Protein AF-A0A520QHG4-F1 (afdb_monomer_lite)

pLDDT: mean 90.66, std 11.61, range [49.69, 98.38]

Structure (mmCIF, N/CA/C/O backbone):
data_AF-A0A520QHG4-F1
#
_entry.id   AF-A0A520QHG4-F1
#
loop_
_atom_site.group_PDB
_atom_site.id
_atom_site.type_symbol
_atom_site.label_atom_id
_atom_site.label_alt_id
_atom_site.label_comp_id
_atom_site.label_asym_id
_atom_site.label_entity_id
_atom_site.label_seq_id
_atom_site.pdbx_PDB_ins_code
_atom_site.Cartn_x
_atom_site.Cartn_y
_atom_site.Cartn_z
_atom_site.occupancy
_atom_site.B_iso_or_equiv
_atom_site.auth_seq_id
_atom_site.auth_comp_id
_atom_site.auth_asym_id
_atom_site.auth_atom_id
_atom_site.pdbx_PDB_model_num
ATOM 1 N N . MET A 1 1 ? 20.085 35.534 -9.023 1.00 49.69 1 MET A N 1
ATOM 2 C CA . MET A 1 1 ? 18.617 35.433 -9.209 1.00 49.69 1 MET A CA 1
ATOM 3 C C . MET A 1 1 ? 18.166 34.023 -9.645 1.00 49.69 1 MET A C 1
ATOM 5 O O . MET A 1 1 ? 17.388 33.891 -10.574 1.00 49.69 1 MET A O 1
ATOM 9 N N . LEU A 1 2 ? 18.616 32.951 -8.973 1.00 59.28 2 LEU A N 1
ATOM 10 C CA . LEU A 1 2 ? 18.215 31.556 -9.278 1.00 59.28 2 LEU A CA 1
ATOM 11 C C . LEU A 1 2 ? 17.337 30.917 -8.179 1.00 59.28 2 LEU A C 1
ATOM 13 O O . LEU A 1 2 ? 16.650 29.932 -8.429 1.00 59.28 2 LEU A O 1
ATOM 17 N N . GLY A 1 3 ? 17.305 31.496 -6.972 1.00 59.38 3 GLY A N 1
ATOM 18 C CA . GLY A 1 3 ? 16.515 30.980 -5.844 1.00 59.38 3 GLY A CA 1
ATOM 19 C C . GLY A 1 3 ? 15.009 31.264 -5.930 1.00 59.38 3 GLY A C 1
ATOM 20 O O . GLY A 1 3 ? 14.212 30.473 -5.435 1.00 59.38 3 GLY A O 1
ATOM 21 N N . PHE A 1 4 ? 14.602 32.347 -6.602 1.00 57.41 4 PHE A N 1
ATOM 22 C CA . PHE A 1 4 ? 13.186 32.727 -6.719 1.00 57.41 4 PHE A CA 1
ATOM 23 C C . PHE A 1 4 ? 12.405 31.852 -7.717 1.00 57.41 4 PHE A C 1
ATOM 25 O O . PHE A 1 4 ? 11.249 31.531 -7.464 1.00 57.41 4 PHE A O 1
ATOM 32 N N . ILE A 1 5 ? 13.043 31.369 -8.790 1.00 61.62 5 ILE A N 1
ATOM 33 C CA . ILE A 1 5 ? 12.394 30.511 -9.803 1.00 61.62 5 ILE A CA 1
ATOM 34 C C . ILE A 1 5 ? 12.116 29.101 -9.244 1.00 61.62 5 ILE A C 1
ATOM 36 O O . ILE A 1 5 ? 11.060 28.525 -9.507 1.00 61.62 5 ILE A O 1
ATOM 40 N N . LYS A 1 6 ? 13.003 28.570 -8.386 1.00 56.22 6 LYS A N 1
ATOM 41 C CA . LYS A 1 6 ? 12.805 27.281 -7.687 1.00 56.22 6 LYS A CA 1
ATOM 42 C C . LYS A 1 6 ? 11.598 27.295 -6.739 1.00 56.22 6 LYS A C 1
ATOM 44 O O . LYS A 1 6 ? 10.951 26.269 -6.567 1.00 56.22 6 LYS A O 1
ATOM 49 N N . LYS A 1 7 ? 11.280 28.458 -6.160 1.00 61.19 7 LYS A N 1
ATOM 50 C CA . LYS A 1 7 ? 10.142 28.648 -5.246 1.00 61.19 7 LYS A CA 1
ATOM 51 C C . LYS A 1 7 ? 8.792 28.686 -5.982 1.00 61.19 7 LYS A C 1
ATOM 53 O O . LYS A 1 7 ? 7.780 28.334 -5.393 1.00 61.19 7 LYS A O 1
ATOM 58 N N . ILE A 1 8 ? 8.791 29.068 -7.264 1.00 64.19 8 ILE A N 1
ATOM 59 C CA . ILE A 1 8 ? 7.587 29.167 -8.112 1.00 64.19 8 ILE A CA 1
ATOM 60 C C . ILE A 1 8 ? 7.295 27.838 -8.838 1.00 64.19 8 ILE A C 1
ATOM 62 O O . ILE A 1 8 ? 6.138 27.454 -8.970 1.00 64.19 8 ILE A O 1
ATOM 66 N N . PHE A 1 9 ? 8.325 27.091 -9.257 1.00 66.19 9 PHE A N 1
ATOM 67 C CA . PHE A 1 9 ? 8.167 25.810 -9.974 1.00 66.19 9 PHE A CA 1
ATOM 68 C C . PHE A 1 9 ? 8.189 24.550 -9.086 1.00 66.19 9 PHE A C 1
ATOM 70 O O . PHE A 1 9 ? 7.998 23.438 -9.599 1.00 66.19 9 PHE A O 1
ATOM 77 N N . GLY A 1 10 ? 8.419 24.714 -7.779 1.00 73.94 10 GLY A N 1
ATOM 78 C CA . GLY A 1 10 ? 8.614 23.620 -6.826 1.00 73.94 10 GLY A CA 1
ATOM 79 C C . GLY A 1 10 ? 9.921 22.852 -7.052 1.00 73.94 10 GLY A C 1
ATOM 80 O O . GLY A 1 10 ? 10.521 22.867 -8.131 1.00 73.94 10 GLY A O 1
ATOM 81 N N . THR A 1 11 ? 10.384 22.160 -6.019 1.00 87.19 11 THR A N 1
ATOM 82 C CA . THR A 1 11 ? 11.529 21.25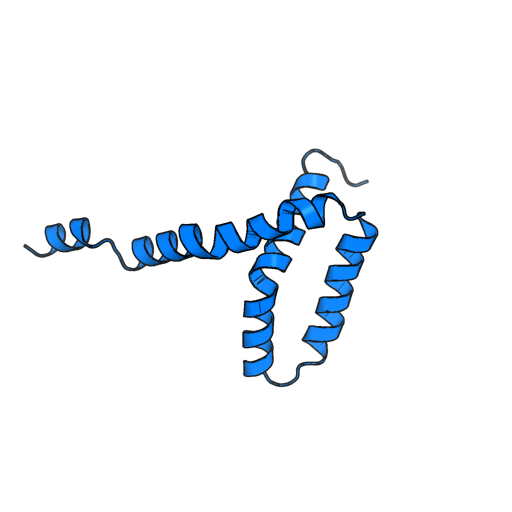0 -6.102 1.00 87.19 11 THR A CA 1
ATOM 83 C C . THR A 1 11 ? 11.136 19.919 -6.759 1.00 87.19 11 THR A C 1
ATOM 85 O O . THR A 1 11 ? 9.956 19.588 -6.876 1.00 87.19 11 THR A O 1
ATOM 88 N N . LYS A 1 12 ? 12.124 19.116 -7.191 1.00 86.31 12 LYS A N 1
ATOM 89 C CA . LYS A 1 12 ? 11.880 17.730 -7.647 1.00 86.31 12 LYS A CA 1
ATOM 90 C C . LYS A 1 12 ? 11.129 16.930 -6.574 1.00 86.31 12 LYS A C 1
ATOM 92 O O . LYS A 1 12 ? 10.214 16.188 -6.907 1.00 86.31 12 LYS A O 1
ATOM 97 N N . ASN A 1 13 ? 11.482 17.150 -5.308 1.00 88.81 13 ASN A N 1
ATOM 98 C CA . ASN A 1 13 ? 10.814 16.546 -4.164 1.00 88.81 13 ASN A CA 1
ATOM 99 C C . ASN A 1 13 ? 9.345 16.988 -4.055 1.00 88.81 13 ASN A C 1
ATOM 101 O O . ASN A 1 13 ? 8.472 16.144 -3.921 1.00 88.81 13 ASN A O 1
ATOM 105 N N . ASP A 1 14 ? 9.042 18.281 -4.213 1.00 90.56 14 ASP A N 1
ATOM 106 C CA . ASP A 1 14 ? 7.655 18.778 -4.137 1.00 90.56 14 ASP A CA 1
ATOM 107 C C . ASP A 1 14 ? 6.773 18.203 -5.252 1.00 90.56 14 ASP A C 1
ATOM 109 O O . ASP A 1 14 ? 5.580 17.967 -5.062 1.00 90.56 14 ASP A O 1
ATOM 113 N N . ARG A 1 15 ? 7.349 17.983 -6.439 1.00 90.12 15 ARG A N 1
ATOM 114 C CA . ARG A 1 15 ? 6.647 17.325 -7.551 1.00 90.12 15 ARG A CA 1
ATOM 115 C C . ARG A 1 15 ? 6.376 15.860 -7.245 1.00 90.12 15 ARG A C 1
ATOM 117 O O . ARG A 1 15 ? 5.291 15.378 -7.552 1.00 90.12 15 ARG A O 1
ATOM 124 N N . GLU A 1 16 ? 7.337 15.188 -6.627 1.00 90.56 16 GLU A N 1
ATOM 125 C CA . GLU A 1 16 ? 7.212 13.789 -6.241 1.00 90.56 16 GLU A CA 1
ATOM 126 C C . GLU A 1 16 ? 6.165 13.594 -5.141 1.00 90.56 16 GLU A C 1
ATOM 128 O O . GLU A 1 16 ? 5.280 12.753 -5.280 1.00 90.56 16 GLU A O 1
ATOM 133 N N . ILE A 1 17 ? 6.170 14.449 -4.116 1.00 92.56 17 ILE A N 1
ATOM 134 C CA . ILE A 1 17 ? 5.126 14.467 -3.085 1.00 92.56 17 ILE A CA 1
ATOM 135 C C . ILE A 1 17 ? 3.754 14.667 -3.733 1.00 92.56 17 ILE A C 1
ATOM 137 O O . ILE A 1 17 ? 2.853 13.861 -3.518 1.00 92.56 17 ILE A O 1
ATOM 141 N N . LYS A 1 18 ? 3.606 15.665 -4.616 1.00 91.69 18 LYS A N 1
ATOM 142 C CA . LYS A 1 18 ? 2.341 15.895 -5.335 1.00 91.69 18 LYS A CA 1
ATOM 143 C C . LYS A 1 18 ? 1.907 14.693 -6.176 1.00 91.69 18 LYS A C 1
ATOM 145 O O . LYS A 1 18 ? 0.707 14.456 -6.300 1.00 91.69 18 LYS A O 1
ATOM 150 N N . ARG A 1 19 ? 2.846 13.955 -6.777 1.00 91.75 19 ARG A N 1
ATOM 151 C CA . ARG A 1 19 ? 2.556 12.726 -7.534 1.00 91.75 19 ARG A CA 1
ATOM 152 C C . ARG A 1 19 ? 1.981 11.654 -6.612 1.00 91.75 19 ARG A C 1
ATOM 154 O O . ARG A 1 19 ? 0.937 11.089 -6.931 1.00 91.75 19 ARG A O 1
ATOM 161 N N . ILE A 1 20 ? 2.627 11.411 -5.473 1.00 92.62 20 ILE A N 1
ATOM 162 C CA . ILE A 1 20 ? 2.172 10.443 -4.469 1.00 92.62 20 ILE A CA 1
ATOM 163 C C . ILE A 1 20 ? 0.788 10.844 -3.945 1.00 92.62 20 ILE A C 1
ATOM 165 O O . ILE A 1 20 ? -0.145 10.044 -4.016 1.00 92.62 20 ILE A O 1
ATOM 169 N N . GLU A 1 21 ? 0.635 12.096 -3.506 1.00 91.62 21 GLU A N 1
ATOM 170 C CA . GLU A 1 21 ? -0.607 12.632 -2.942 1.00 91.62 21 GLU A CA 1
ATOM 171 C C . GLU A 1 21 ? -1.789 12.524 -3.903 1.00 91.62 21 GLU A C 1
ATOM 173 O O . GLU A 1 21 ? -2.882 12.123 -3.511 1.00 91.62 21 GLU A O 1
ATOM 178 N N . LYS A 1 22 ? -1.584 12.884 -5.173 1.00 90.25 22 LYS A N 1
ATOM 179 C CA . LYS A 1 22 ? -2.680 12.946 -6.144 1.00 90.25 22 LYS A CA 1
ATOM 180 C C . LYS A 1 22 ? -2.975 11.614 -6.810 1.00 90.25 22 LYS A C 1
ATOM 182 O O . LYS A 1 22 ? -4.114 11.393 -7.194 1.00 90.25 22 LYS A O 1
ATOM 187 N N . SER A 1 23 ? -1.973 10.756 -6.991 1.00 89.44 23 SER A N 1
ATOM 188 C CA . SER A 1 23 ? -2.132 9.518 -7.759 1.00 89.44 23 SER A CA 1
ATOM 189 C C . SER A 1 23 ? -2.194 8.285 -6.868 1.00 89.44 23 SER A C 1
ATOM 191 O O . SER A 1 23 ? -3.144 7.511 -6.954 1.00 89.44 23 SER A O 1
ATOM 193 N N . LEU A 1 24 ? -1.198 8.090 -6.003 1.00 92.44 24 LEU A N 1
ATOM 194 C CA . LEU A 1 24 ? -1.070 6.842 -5.252 1.00 92.44 24 LEU A CA 1
ATOM 195 C C . LEU A 1 24 ? -2.068 6.772 -4.101 1.00 92.44 24 LEU A C 1
ATOM 197 O O . LEU A 1 24 ? -2.711 5.741 -3.929 1.00 92.44 24 LEU A O 1
ATOM 201 N N . ILE A 1 25 ? -2.259 7.872 -3.365 1.00 94.19 25 ILE A N 1
ATOM 202 C CA . ILE A 1 25 ? -3.199 7.899 -2.237 1.00 94.19 25 ILE A CA 1
ATOM 203 C C . ILE A 1 25 ? -4.607 7.516 -2.702 1.00 94.19 25 ILE A C 1
ATOM 205 O O . ILE A 1 25 ? -5.214 6.618 -2.129 1.00 94.19 25 ILE A O 1
ATOM 209 N N . GLN A 1 26 ? -5.114 8.125 -3.775 1.00 94.44 26 GLN A N 1
ATOM 210 C CA . GLN A 1 26 ? -6.459 7.825 -4.278 1.00 94.44 26 GLN A CA 1
ATOM 211 C C . GLN A 1 26 ? -6.619 6.347 -4.662 1.00 94.44 26 GLN A C 1
ATOM 213 O O . GLN A 1 26 ? -7.628 5.735 -4.323 1.00 94.44 26 GLN A O 1
ATOM 218 N N . ARG A 1 27 ? -5.596 5.752 -5.293 1.00 95.44 27 ARG A N 1
ATOM 219 C CA . ARG A 1 27 ? -5.588 4.323 -5.646 1.00 95.44 27 ARG A CA 1
ATOM 220 C C . ARG A 1 27 ? -5.613 3.415 -4.417 1.00 95.44 27 ARG A C 1
ATOM 222 O O . ARG A 1 27 ? -6.274 2.390 -4.460 1.00 95.44 27 ARG A O 1
ATOM 229 N N . VAL A 1 28 ? -4.925 3.782 -3.334 1.00 96.62 28 VAL A N 1
ATOM 230 C CA . VAL A 1 28 ? -4.957 3.029 -2.066 1.00 96.62 28 VAL A CA 1
ATOM 231 C C . VAL A 1 28 ? -6.347 3.110 -1.430 1.00 96.62 28 VAL A C 1
ATOM 233 O O . VAL A 1 28 ? -6.919 2.091 -1.056 1.00 96.62 28 VAL A O 1
ATOM 236 N N . TYR A 1 29 ? -6.914 4.315 -1.323 1.00 95.19 29 TYR A N 1
ATOM 237 C CA . TYR A 1 29 ? -8.224 4.516 -0.692 1.00 95.19 29 TYR A CA 1
ATOM 238 C C . TYR A 1 29 ? -9.381 3.890 -1.481 1.00 95.19 29 TYR A C 1
ATOM 240 O O . TYR A 1 29 ? -10.392 3.558 -0.873 1.00 95.19 29 TYR A O 1
ATOM 248 N N . ALA A 1 30 ? -9.227 3.666 -2.789 1.00 96.56 30 ALA A N 1
ATOM 249 C CA . ALA A 1 30 ? -10.226 2.974 -3.605 1.00 96.56 30 ALA A CA 1
ATOM 250 C C . ALA A 1 30 ? -10.525 1.537 -3.131 1.00 96.56 30 ALA A C 1
ATOM 252 O O . ALA A 1 30 ? -11.599 1.020 -3.418 1.00 96.56 30 ALA A O 1
ATOM 253 N N . TYR A 1 31 ? -9.611 0.905 -2.387 1.00 96.94 31 TYR A N 1
ATOM 254 C CA . TYR A 1 31 ? -9.808 -0.436 -1.828 1.00 96.94 31 TYR A CA 1
ATOM 255 C C . TYR A 1 31 ? -10.417 -0.434 -0.419 1.00 96.94 31 TYR A C 1
ATOM 257 O O . TYR A 1 31 ? -10.694 -1.506 0.110 1.00 96.94 31 TYR A O 1
ATOM 265 N N . ALA A 1 32 ? -10.608 0.729 0.216 1.00 93.00 32 ALA A N 1
ATOM 266 C CA . ALA A 1 32 ? -10.976 0.803 1.631 1.00 93.00 32 ALA A CA 1
ATOM 267 C C . ALA A 1 32 ? -12.290 0.068 1.942 1.00 93.00 32 ALA A C 1
ATOM 269 O O . ALA A 1 32 ? -12.298 -0.796 2.812 1.00 93.00 32 ALA A O 1
ATOM 270 N N . ASP A 1 33 ? -13.355 0.349 1.189 1.00 94.81 33 ASP A N 1
ATOM 271 C CA . ASP A 1 33 ? -14.676 -0.253 1.419 1.00 94.81 33 ASP A CA 1
ATOM 272 C C . ASP A 1 33 ? -14.665 -1.770 1.170 1.00 94.81 33 ASP A C 1
ATOM 274 O O . ASP A 1 33 ? -15.278 -2.538 1.909 1.00 94.81 33 ASP A O 1
ATOM 278 N N . GLN A 1 34 ? -13.922 -2.217 0.150 1.00 95.94 34 GLN A N 1
ATOM 279 C CA . GLN A 1 34 ? -13.763 -3.641 -0.147 1.00 95.94 34 GLN A CA 1
ATOM 280 C C . GLN A 1 34 ? -13.051 -4.371 0.998 1.00 95.94 34 GLN A C 1
ATOM 282 O O . GLN A 1 34 ? -13.474 -5.454 1.390 1.00 95.94 34 GLN A O 1
ATOM 287 N N . LEU A 1 35 ? -11.965 -3.797 1.520 1.00 95.94 35 LEU A N 1
ATOM 288 C CA . LEU A 1 35 ? -11.166 -4.423 2.572 1.00 95.94 35 LEU A CA 1
ATOM 289 C C . LEU A 1 35 ? -11.850 -4.359 3.943 1.00 95.94 35 LEU A C 1
ATOM 291 O O . LEU A 1 35 ? -11.683 -5.282 4.736 1.00 95.94 35 LEU A O 1
ATOM 295 N N . ASP A 1 36 ? -12.633 -3.313 4.220 1.00 93.81 36 ASP A N 1
ATOM 296 C CA . ASP A 1 36 ? -13.447 -3.208 5.440 1.00 93.81 36 ASP A CA 1
ATOM 297 C C . ASP A 1 36 ? -14.469 -4.353 5.530 1.00 93.81 36 ASP A C 1
ATOM 299 O O . ASP A 1 36 ? -14.682 -4.911 6.605 1.00 93.81 36 ASP A O 1
ATOM 303 N N . ALA A 1 37 ? -15.020 -4.778 4.388 1.00 95.19 37 ALA A N 1
ATOM 304 C CA . ALA A 1 37 ? -15.956 -5.896 4.305 1.00 95.19 37 ALA A CA 1
ATOM 305 C C . ALA A 1 37 ? -15.307 -7.288 4.469 1.00 95.19 37 ALA A C 1
ATOM 307 O O . ALA A 1 37 ? -16.025 -8.264 4.685 1.00 95.19 37 ALA A O 1
ATOM 308 N N . MET A 1 38 ? -13.978 -7.404 4.366 1.00 96.12 38 MET A N 1
ATOM 309 C CA . MET A 1 38 ? -13.268 -8.684 4.486 1.00 96.12 38 MET A CA 1
ATOM 310 C C . MET A 1 38 ? -13.041 -9.079 5.950 1.00 96.12 38 MET A C 1
ATOM 312 O O . MET A 1 38 ? -12.728 -8.256 6.810 1.00 96.12 38 MET A O 1
ATOM 316 N N . SER A 1 39 ? -13.103 -10.371 6.242 1.00 96.44 39 SER A N 1
ATOM 317 C CA . SER A 1 39 ? -12.663 -10.96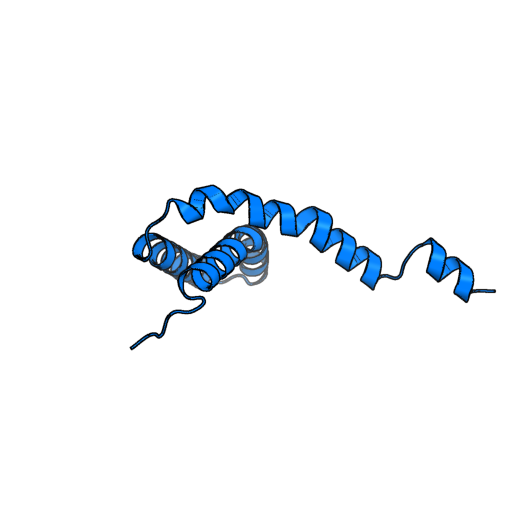0 7.508 1.00 96.44 39 SER A CA 1
ATOM 318 C C . SER A 1 39 ? -11.134 -10.956 7.652 1.00 96.44 39 SER A C 1
ATOM 320 O O . SER A 1 39 ? -10.384 -10.790 6.687 1.00 96.44 39 SER A O 1
ATOM 322 N N . ASP A 1 40 ? -10.647 -11.157 8.878 1.00 94.38 40 ASP A N 1
ATOM 323 C CA . ASP A 1 40 ? -9.204 -11.210 9.156 1.00 94.38 40 ASP A CA 1
ATOM 324 C C . ASP A 1 40 ? -8.508 -12.356 8.403 1.00 94.38 40 ASP A C 1
ATOM 326 O O . ASP A 1 40 ? -7.373 -12.206 7.947 1.00 94.38 40 ASP A O 1
ATOM 330 N N . ASP A 1 41 ? -9.183 -13.495 8.243 1.00 95.44 41 ASP A N 1
ATOM 331 C CA . ASP A 1 41 ? -8.628 -14.647 7.531 1.00 95.44 41 ASP A CA 1
ATOM 332 C C . ASP A 1 41 ? -8.573 -14.431 6.023 1.00 95.44 41 ASP A C 1
ATOM 334 O O . ASP A 1 41 ? -7.611 -14.864 5.386 1.00 95.44 41 ASP A O 1
ATOM 338 N N . GLU A 1 42 ? -9.535 -13.701 5.460 1.00 96.12 42 GLU A N 1
ATOM 339 C CA . GLU A 1 42 ? -9.499 -13.289 4.057 1.00 96.12 42 GLU A CA 1
ATOM 340 C C . GLU A 1 42 ? -8.346 -12.311 3.795 1.00 96.12 42 GLU A C 1
ATOM 342 O O . GLU A 1 42 ? -7.609 -12.486 2.823 1.00 96.12 42 GLU A O 1
ATOM 347 N N . LEU A 1 43 ? -8.103 -11.340 4.688 1.00 95.38 43 LEU A N 1
ATOM 348 C CA . LEU A 1 43 ? -6.953 -10.429 4.574 1.00 95.38 43 LEU A CA 1
ATOM 349 C C . LEU A 1 43 ? -5.609 -11.176 4.642 1.00 95.38 43 LEU A C 1
ATOM 351 O O . LEU A 1 43 ? -4.693 -10.908 3.856 1.00 95.38 43 LEU A O 1
ATOM 355 N N . ARG A 1 44 ? -5.484 -12.156 5.548 1.00 95.00 44 ARG A N 1
ATOM 356 C CA . ARG A 1 44 ? -4.300 -13.033 5.612 1.00 95.00 44 ARG A CA 1
ATOM 357 C C . ARG A 1 44 ? -4.181 -13.903 4.360 1.00 95.00 44 ARG A C 1
ATOM 359 O O . ARG A 1 44 ? -3.078 -14.099 3.854 1.00 95.00 44 ARG A O 1
ATOM 366 N N . GLY A 1 45 ? -5.306 -14.410 3.858 1.00 96.38 45 GLY A N 1
ATOM 367 C CA . GLY A 1 45 ? -5.394 -15.192 2.627 1.00 96.38 45 GLY A CA 1
ATOM 368 C C . GLY A 1 45 ? -4.874 -14.427 1.414 1.00 96.38 45 GLY A C 1
ATOM 369 O O . GLY A 1 45 ? -4.055 -14.963 0.674 1.00 96.38 45 GLY A O 1
AT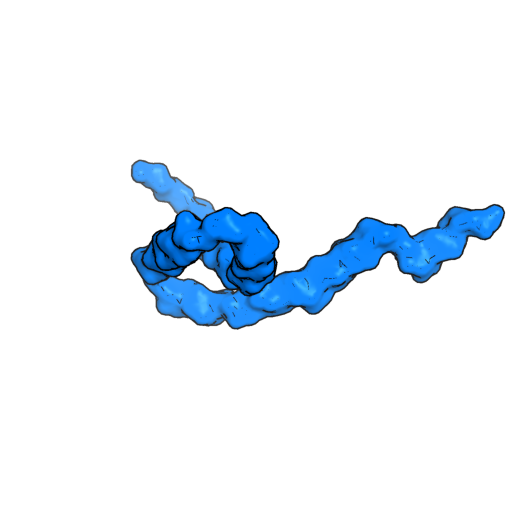OM 370 N N . GLN A 1 46 ? -5.254 -13.155 1.272 1.00 95.12 46 GLN A N 1
ATOM 371 C CA . GLN A 1 46 ? -4.775 -12.293 0.189 1.00 95.12 46 GLN A CA 1
ATOM 372 C C . GLN A 1 46 ? -3.247 -12.152 0.191 1.00 95.12 46 GLN A C 1
ATOM 374 O O . GLN A 1 46 ? -2.614 -12.240 -0.859 1.00 95.12 46 GLN A O 1
ATOM 379 N N . THR A 1 47 ? -2.648 -11.977 1.374 1.00 95.50 47 THR A N 1
ATOM 380 C CA . THR A 1 47 ? -1.185 -11.892 1.509 1.00 95.50 47 THR A CA 1
ATOM 381 C C . THR A 1 47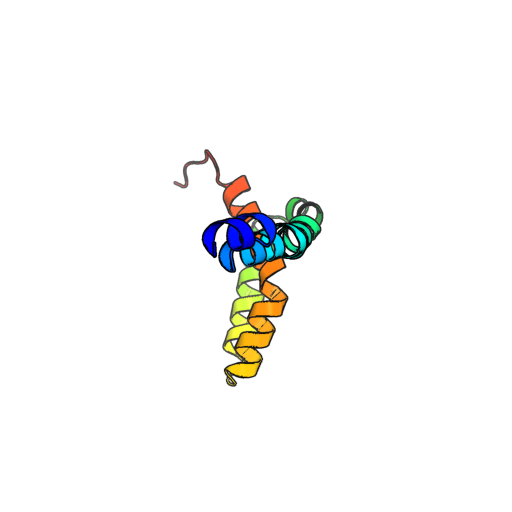 ? -0.504 -13.191 1.081 1.00 95.50 47 THR A C 1
ATOM 383 O O . THR A 1 47 ? 0.484 -13.144 0.353 1.00 95.50 47 THR A O 1
ATOM 386 N N . ARG A 1 48 ? -1.039 -14.347 1.496 1.00 97.44 48 ARG A N 1
ATOM 387 C CA . ARG A 1 48 ? -0.499 -15.659 1.102 1.00 97.44 48 ARG A CA 1
ATOM 388 C C . ARG A 1 48 ? -0.565 -15.867 -0.410 1.00 97.44 48 ARG A C 1
ATOM 390 O O . ARG A 1 48 ? 0.438 -16.241 -1.002 1.00 97.44 48 ARG A O 1
ATOM 397 N N . ALA A 1 49 ? -1.698 -15.533 -1.029 1.00 97.44 49 ALA A N 1
ATOM 398 C CA . ALA A 1 49 ? -1.864 -15.635 -2.477 1.00 97.44 49 ALA A CA 1
ATOM 399 C C . ALA A 1 49 ? -0.830 -14.789 -3.240 1.00 97.44 49 ALA A C 1
ATOM 401 O O . ALA A 1 49 ? -0.229 -15.272 -4.194 1.00 97.44 49 ALA A O 1
ATOM 402 N N . TRP A 1 50 ? -0.558 -13.556 -2.793 1.00 97.62 50 TRP A N 1
ATOM 403 C CA . TRP A 1 50 ? 0.501 -12.739 -3.396 1.00 97.62 50 TRP A CA 1
ATOM 404 C C . TRP A 1 50 ? 1.896 -13.318 -3.183 1.00 97.62 50 TRP A C 1
ATOM 406 O O . TRP A 1 50 ? 2.712 -13.251 -4.090 1.00 97.62 50 TRP A O 1
ATOM 416 N N . GLN A 1 51 ? 2.202 -13.873 -2.010 1.00 97.00 51 GLN A N 1
ATOM 417 C CA . GLN A 1 51 ? 3.513 -14.484 -1.765 1.00 97.00 51 GLN A CA 1
ATOM 418 C C . GLN A 1 51 ? 3.764 -15.681 -2.686 1.00 97.00 51 GLN A C 1
ATOM 420 O O . GLN A 1 51 ? 4.860 -15.805 -3.227 1.00 97.00 51 GLN A O 1
ATOM 425 N N . GLU A 1 52 ? 2.752 -16.527 -2.883 1.00 98.00 52 GLU A N 1
ATOM 426 C CA . GLU A 1 52 ? 2.811 -17.651 -3.820 1.00 98.00 52 GLU A CA 1
ATOM 427 C C . GLU A 1 52 ? 2.987 -17.164 -5.264 1.00 98.00 52 GLU A C 1
ATOM 429 O O . GLU A 1 52 ? 3.882 -17.631 -5.965 1.00 98.00 52 GLU A O 1
ATOM 434 N N . GLU A 1 53 ? 2.182 -16.185 -5.689 1.00 97.62 53 GLU A N 1
ATOM 435 C CA . GLU A 1 53 ? 2.248 -15.601 -7.031 1.00 97.62 53 GLU A CA 1
ATOM 436 C C . GLU A 1 53 ? 3.614 -14.955 -7.311 1.00 97.62 53 GLU A C 1
ATOM 438 O O . GLU A 1 53 ? 4.266 -15.283 -8.298 1.00 97.62 53 GLU A O 1
ATOM 443 N N . LEU A 1 54 ? 4.065 -14.051 -6.436 1.00 97.94 54 LEU A N 1
ATOM 444 C CA . LEU A 1 54 ? 5.306 -13.293 -6.610 1.00 97.94 54 LEU A CA 1
ATOM 445 C C . LEU A 1 54 ? 6.543 -14.185 -6.494 1.00 97.94 54 LEU A C 1
ATOM 447 O O . LEU A 1 54 ? 7.524 -13.957 -7.194 1.00 97.94 54 LEU A O 1
ATOM 451 N N . GLY A 1 55 ? 6.504 -15.198 -5.623 1.00 97.62 55 GLY A N 1
ATOM 452 C CA . GLY A 1 55 ? 7.603 -16.148 -5.449 1.00 97.62 55 GLY A CA 1
ATOM 453 C C . GLY A 1 55 ? 7.825 -17.057 -6.658 1.00 97.62 55 GLY A C 1
ATOM 454 O O . GLY A 1 55 ? 8.913 -17.606 -6.806 1.00 97.62 55 GLY A O 1
ATOM 455 N N . ALA A 1 56 ? 6.822 -17.200 -7.527 1.00 97.88 56 ALA A N 1
ATOM 456 C CA . ALA A 1 56 ? 6.931 -17.943 -8.778 1.00 97.88 56 ALA A CA 1
ATOM 457 C C . ALA A 1 56 ? 7.521 -17.112 -9.936 1.00 97.88 56 ALA A C 1
ATOM 459 O O . ALA A 1 56 ? 7.811 -17.669 -10.995 1.00 97.88 56 ALA A O 1
ATOM 460 N N . ILE A 1 57 ? 7.692 -15.795 -9.769 1.00 98.06 57 ILE A N 1
ATOM 461 C CA . ILE A 1 57 ? 8.243 -14.918 -10.808 1.00 98.06 57 ILE A CA 1
ATOM 462 C C . ILE A 1 57 ? 9.773 -14.930 -10.714 1.00 98.06 57 ILE A C 1
ATOM 464 O O . ILE A 1 57 ? 10.354 -14.356 -9.797 1.00 98.06 57 ILE A O 1
ATOM 468 N N . GLU A 1 58 ? 10.430 -15.573 -11.680 1.00 97.94 58 GLU A N 1
ATOM 469 C CA . GLU A 1 58 ? 11.899 -15.655 -11.736 1.00 97.94 58 GLU A CA 1
ATOM 470 C C . GLU A 1 58 ? 12.548 -14.408 -12.357 1.00 97.94 58 GLU A C 1
ATOM 472 O O . GLU A 1 58 ? 13.688 -14.065 -12.041 1.00 97.94 58 GLU A O 1
ATOM 477 N N . ASP A 1 59 ? 11.832 -13.728 -13.254 1.00 98.25 59 ASP A N 1
ATOM 478 C CA . ASP A 1 59 ? 12.334 -12.546 -13.948 1.00 98.25 59 ASP A CA 1
ATOM 479 C C . ASP A 1 59 ? 12.140 -11.277 -13.105 1.00 98.25 59 ASP A C 1
ATOM 481 O O . ASP A 1 59 ? 11.024 -10.919 -12.724 1.00 98.25 59 ASP A O 1
ATOM 485 N N . ASN A 1 60 ? 13.235 -10.567 -12.829 1.00 97.69 60 ASN A N 1
ATOM 486 C CA . ASN A 1 60 ? 13.214 -9.402 -11.941 1.00 97.69 60 ASN A CA 1
ATOM 487 C C . ASN A 1 60 ? 12.427 -8.214 -12.509 1.00 97.69 60 ASN A C 1
ATOM 489 O O . ASN A 1 60 ? 11.834 -7.464 -11.733 1.00 97.69 60 ASN A O 1
ATOM 493 N N . ASP A 1 61 ? 12.411 -8.029 -13.831 1.00 98.25 61 ASP A N 1
ATOM 494 C CA . ASP A 1 61 ? 11.680 -6.921 -14.448 1.00 98.25 61 ASP A CA 1
ATOM 495 C C . ASP A 1 61 ? 10.171 -7.189 -14.383 1.00 98.25 61 ASP A C 1
ATOM 497 O O . ASP A 1 61 ? 9.393 -6.303 -14.024 1.00 98.25 61 ASP A O 1
ATOM 501 N N . GLN A 1 62 ? 9.751 -8.434 -14.626 1.00 98.19 62 GLN A N 1
ATOM 502 C CA . GLN A 1 62 ? 8.369 -8.870 -14.412 1.00 98.19 62 GLN A CA 1
ATOM 503 C C . GLN A 1 62 ? 7.960 -8.778 -12.942 1.00 98.19 62 GLN A C 1
ATOM 505 O O . GLN A 1 62 ? 6.858 -8.311 -12.645 1.00 98.19 62 GLN A O 1
ATOM 510 N N . LEU A 1 63 ? 8.842 -9.167 -12.017 1.00 98.38 63 LEU A N 1
ATOM 511 C CA . LEU A 1 63 ? 8.579 -9.053 -10.586 1.00 98.38 63 LEU A CA 1
ATOM 512 C C . LEU A 1 63 ? 8.389 -7.586 -10.184 1.00 98.38 63 LEU A C 1
ATOM 514 O O . LEU A 1 63 ? 7.435 -7.265 -9.479 1.00 98.38 63 LEU A O 1
ATOM 518 N N . ALA A 1 64 ? 9.248 -6.684 -10.664 1.00 98.12 64 ALA A N 1
ATOM 519 C CA . ALA A 1 64 ? 9.133 -5.254 -10.396 1.00 98.12 64 ALA A CA 1
ATOM 520 C C . ALA A 1 64 ? 7.814 -4.673 -10.930 1.00 98.12 64 ALA A C 1
ATOM 522 O O . ALA A 1 64 ? 7.111 -3.978 -10.194 1.00 98.12 64 ALA A O 1
ATOM 523 N N . LEU A 1 65 ? 7.436 -5.012 -12.168 1.00 97.88 65 LEU A N 1
ATOM 524 C CA . LEU A 1 65 ? 6.154 -4.604 -12.751 1.00 97.88 65 LEU A CA 1
ATOM 525 C C . LEU A 1 65 ? 4.978 -5.098 -11.906 1.00 97.88 65 LEU A C 1
ATOM 527 O O . LEU A 1 65 ? 4.073 -4.327 -11.585 1.00 97.88 65 LEU A O 1
ATOM 531 N N . ARG A 1 66 ? 5.012 -6.367 -11.489 1.00 97.75 66 ARG A N 1
ATOM 532 C CA . ARG A 1 66 ? 3.934 -6.953 -10.697 1.00 97.75 66 ARG A CA 1
ATOM 533 C C . ARG A 1 66 ? 3.828 -6.330 -9.307 1.00 97.75 66 ARG A C 1
ATOM 535 O O . ARG A 1 66 ? 2.723 -6.067 -8.830 1.00 97.75 66 ARG A O 1
ATOM 542 N N . LEU A 1 67 ? 4.962 -6.047 -8.670 1.00 97.81 67 LEU A N 1
ATOM 543 C CA . LEU A 1 67 ? 5.013 -5.328 -7.398 1.00 97.81 67 LEU A CA 1
ATOM 544 C C . LEU A 1 67 ? 4.402 -3.926 -7.525 1.00 97.81 67 LEU A C 1
ATOM 546 O O . LEU A 1 67 ? 3.610 -3.533 -6.666 1.00 97.81 67 LEU A O 1
ATOM 550 N N . ASP A 1 68 ? 4.698 -3.200 -8.607 1.00 96.38 68 ASP A N 1
ATOM 551 C CA . ASP A 1 68 ? 4.127 -1.874 -8.871 1.00 96.38 68 ASP A CA 1
ATOM 552 C C . ASP A 1 68 ? 2.604 -1.911 -9.084 1.00 96.38 68 ASP A C 1
ATOM 554 O O . ASP A 1 68 ? 1.884 -0.993 -8.666 1.00 96.38 68 ASP A O 1
ATOM 558 N N . GLU A 1 69 ? 2.090 -2.977 -9.700 1.00 96.44 69 GLU A N 1
ATOM 559 C CA . GLU A 1 69 ? 0.655 -3.188 -9.893 1.00 96.44 69 GLU A CA 1
ATOM 560 C C . GLU A 1 69 ? -0.088 -3.417 -8.575 1.00 96.44 69 GLU A C 1
ATOM 562 O O . GLU A 1 69 ? -1.112 -2.767 -8.332 1.00 96.44 69 GLU A O 1
ATOM 567 N N . ILE A 1 70 ? 0.416 -4.316 -7.717 1.00 96.88 70 ILE A N 1
ATOM 568 C CA . ILE A 1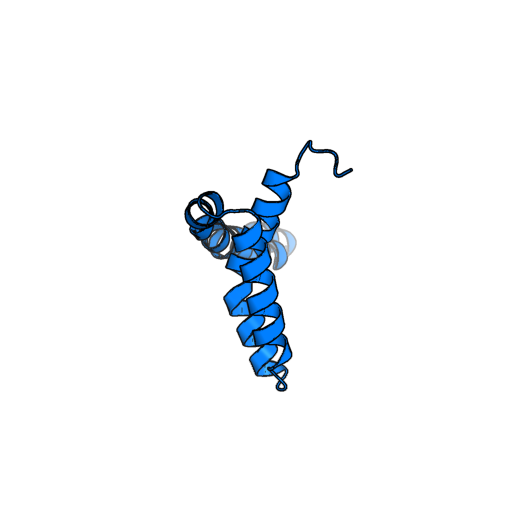 70 ? -0.243 -4.645 -6.443 1.00 96.88 70 ILE A CA 1
ATOM 569 C C . ILE A 1 70 ? -0.026 -3.581 -5.371 1.00 96.88 70 ILE A C 1
ATOM 571 O O . ILE A 1 70 ? -0.798 -3.532 -4.412 1.00 96.88 70 ILE A O 1
ATOM 575 N N . MET A 1 71 ? 0.995 -2.727 -5.514 1.00 96.81 71 MET A N 1
ATOM 576 C CA . MET A 1 71 ? 1.415 -1.757 -4.499 1.00 96.81 71 MET A CA 1
ATOM 577 C C . MET A 1 71 ? 0.241 -1.004 -3.851 1.00 96.81 71 MET A C 1
ATOM 579 O O . MET A 1 71 ? 0.169 -0.988 -2.622 1.00 96.81 71 MET A O 1
ATOM 583 N N 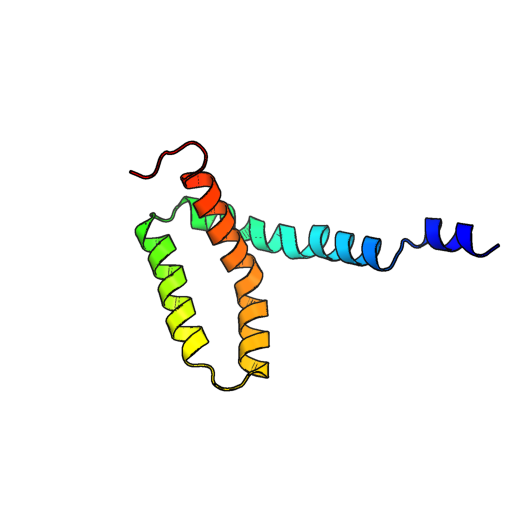. PRO A 1 72 ? -0.730 -0.424 -4.590 1.00 96.44 72 PRO A N 1
ATOM 584 C CA . PRO A 1 72 ? -1.808 0.324 -3.949 1.00 96.44 72 PRO A CA 1
ATOM 585 C C . PRO A 1 72 ? -2.725 -0.558 -3.091 1.00 96.44 72 PRO A C 1
ATOM 587 O O . PRO A 1 72 ? -3.125 -0.150 -2.002 1.00 96.44 72 PRO A O 1
ATOM 590 N N . GLN A 1 73 ? -3.032 -1.773 -3.553 1.00 96.50 73 GLN A N 1
ATOM 591 C CA . GLN A 1 73 ? -3.877 -2.713 -2.818 1.00 96.50 73 GLN A CA 1
ATOM 592 C C . GLN A 1 73 ? -3.135 -3.286 -1.605 1.00 96.50 73 GLN A C 1
ATOM 594 O O . GLN A 1 73 ? -3.699 -3.355 -0.516 1.00 96.50 73 GLN A O 1
ATOM 599 N N . ALA A 1 74 ? -1.852 -3.622 -1.756 1.00 97.38 74 ALA A N 1
ATOM 600 C CA . ALA A 1 74 ? -1.009 -4.098 -0.663 1.00 97.38 74 ALA A CA 1
ATOM 601 C C . ALA A 1 74 ? -0.896 -3.052 0.460 1.00 97.38 74 ALA A C 1
ATOM 603 O O . ALA A 1 74 ? -1.070 -3.375 1.635 1.00 97.38 74 ALA A O 1
ATOM 604 N N . PHE A 1 75 ? -0.699 -1.776 0.112 1.00 97.12 75 PHE A N 1
ATOM 605 C CA . PHE A 1 75 ? -0.703 -0.683 1.090 1.00 97.12 75 PHE A CA 1
ATOM 606 C C . PHE A 1 75 ? -2.068 -0.509 1.767 1.00 97.12 75 PHE A C 1
ATOM 608 O O . PHE A 1 75 ? -2.122 -0.210 2.962 1.00 97.12 75 PHE A O 1
ATOM 615 N N . ALA A 1 76 ? -3.168 -0.712 1.038 1.00 97.25 76 ALA A N 1
ATOM 616 C CA . ALA A 1 76 ? -4.507 -0.667 1.613 1.00 97.25 76 ALA A CA 1
ATOM 617 C C . ALA A 1 76 ? -4.724 -1.802 2.632 1.00 97.25 76 ALA A C 1
ATOM 619 O O . ALA A 1 76 ? -5.229 -1.542 3.722 1.00 97.25 76 ALA A O 1
ATOM 620 N N . VAL A 1 77 ? -4.252 -3.020 2.337 1.00 97.06 77 VAL A N 1
ATOM 621 C CA . VAL A 1 77 ? -4.291 -4.167 3.265 1.00 97.06 77 VAL A CA 1
ATOM 622 C C . VAL A 1 77 ? -3.469 -3.894 4.525 1.00 97.06 77 VAL A C 1
ATOM 624 O O . VAL A 1 77 ? -3.960 -4.114 5.631 1.00 97.06 77 VAL A O 1
ATOM 627 N N . VAL A 1 78 ? -2.252 -3.354 4.392 1.00 96.31 78 VAL A N 1
ATOM 628 C CA . VAL A 1 78 ? -1.417 -2.978 5.551 1.00 96.31 78 VAL A CA 1
ATOM 629 C C . VAL A 1 78 ? -2.117 -1.928 6.410 1.00 96.31 78 VAL A C 1
ATOM 631 O O . VAL A 1 78 ? -2.158 -2.055 7.635 1.00 96.31 78 VAL A O 1
ATOM 634 N N . LYS A 1 79 ? -2.696 -0.900 5.781 1.00 95.69 79 LYS A N 1
ATOM 635 C CA . LYS A 1 79 ? -3.439 0.147 6.485 1.00 95.69 79 LYS A CA 1
ATOM 636 C C . LYS A 1 79 ? -4.643 -0.423 7.235 1.00 95.69 79 LYS A C 1
ATOM 638 O O . LYS A 1 79 ? -4.885 -0.028 8.374 1.00 95.69 79 LYS A O 1
ATOM 643 N N . GLU A 1 80 ? -5.375 -1.341 6.614 1.00 96.50 80 GLU A N 1
ATOM 644 C CA . GLU A 1 80 ? -6.536 -1.982 7.220 1.00 96.50 80 GLU A CA 1
ATOM 645 C C . GLU A 1 80 ? -6.139 -2.876 8.402 1.00 96.50 80 GLU A C 1
ATOM 647 O O . GLU A 1 80 ? -6.708 -2.755 9.486 1.00 96.50 80 GLU A O 1
ATOM 652 N N . GLY A 1 81 ? -5.085 -3.681 8.255 1.00 94.38 81 GLY A N 1
ATOM 653 C CA . GLY A 1 81 ? -4.525 -4.464 9.358 1.00 94.38 81 GLY A CA 1
ATOM 654 C C . GLY A 1 81 ? -4.065 -3.586 10.527 1.00 94.38 81 GLY A C 1
ATOM 655 O O . GLY A 1 81 ? -4.412 -3.850 11.679 1.00 94.38 81 GLY A O 1
ATOM 656 N N . ALA A 1 82 ? -3.354 -2.489 10.241 1.00 94.00 82 ALA A N 1
ATOM 657 C CA . ALA A 1 82 ? -2.937 -1.526 11.258 1.00 94.00 82 ALA A CA 1
ATOM 658 C C . ALA A 1 82 ? -4.141 -0.882 11.964 1.00 94.00 82 ALA A C 1
ATOM 660 O O . ALA A 1 82 ? -4.134 -0.751 13.186 1.00 94.00 82 ALA A O 1
ATOM 661 N N . ARG A 1 83 ? -5.200 -0.527 11.223 1.00 93.81 83 ARG A N 1
ATOM 662 C CA . ARG A 1 83 ? -6.448 0.007 11.787 1.00 93.81 83 ARG A CA 1
ATOM 663 C C . ARG A 1 83 ? -7.114 -1.002 12.722 1.00 93.81 83 ARG A C 1
ATOM 665 O O . ARG A 1 83 ? -7.502 -0.624 13.824 1.00 93.81 83 ARG A O 1
ATOM 672 N N . ARG A 1 84 ? -7.211 -2.273 12.317 1.00 93.62 84 ARG A N 1
ATOM 673 C CA . ARG A 1 84 ? -7.824 -3.346 13.122 1.00 93.62 84 ARG A CA 1
ATOM 674 C C . ARG A 1 84 ? -7.061 -3.645 14.403 1.00 93.62 84 ARG A C 1
ATOM 676 O O . ARG A 1 84 ? -7.694 -4.049 15.376 1.00 93.62 84 ARG A O 1
ATOM 683 N N . LEU A 1 85 ? -5.738 -3.490 14.400 1.00 92.25 85 LEU A N 1
ATOM 684 C CA . LEU A 1 85 ? -4.870 -3.785 15.544 1.00 92.25 85 LEU A CA 1
ATOM 685 C C . LEU A 1 85 ? -4.569 -2.559 16.415 1.00 92.25 85 LEU A C 1
ATOM 687 O O . LEU A 1 85 ? -4.112 -2.715 17.545 1.00 92.25 85 LEU A O 1
ATOM 691 N N . CYS A 1 86 ? -4.834 -1.346 15.928 1.00 93.25 86 CYS A N 1
ATOM 692 C CA . CYS A 1 86 ? -4.603 -0.120 16.683 1.00 93.25 86 CYS A CA 1
ATOM 693 C C . CYS A 1 86 ? -5.352 -0.156 18.026 1.00 93.25 86 CYS A C 1
ATOM 695 O O . CYS A 1 86 ? -6.571 -0.318 18.067 1.00 93.25 86 CYS A O 1
ATOM 697 N N . GLY A 1 87 ? -4.611 -0.012 19.128 1.00 91.06 87 GLY A N 1
ATOM 698 C CA . GLY A 1 87 ? -5.162 -0.032 20.487 1.00 91.06 87 GLY A CA 1
ATOM 699 C C . GLY A 1 87 ? -5.486 -1.422 21.046 1.00 91.06 87 GLY A C 1
ATOM 700 O O . GLY A 1 87 ? -6.046 -1.501 22.138 1.00 91.06 87 GLY A O 1
ATOM 701 N N . LYS A 1 88 ? -5.144 -2.508 20.341 1.00 90.25 88 LYS A N 1
ATOM 702 C CA . LYS A 1 88 ? -5.283 -3.883 20.841 1.00 90.25 88 LYS A CA 1
ATOM 703 C C . LYS A 1 88 ? -3.945 -4.402 21.367 1.00 90.25 88 LYS A C 1
ATOM 705 O O . LYS A 1 88 ? -2.908 -4.166 20.753 1.00 90.25 88 LYS A O 1
ATOM 710 N N . ASN A 1 89 ? -3.987 -5.148 22.467 1.00 83.44 89 ASN A N 1
ATOM 711 C CA . ASN A 1 89 ? -2.874 -6.000 22.874 1.00 83.44 89 ASN A CA 1
ATOM 712 C C . ASN A 1 89 ? -3.033 -7.346 22.165 1.00 83.44 89 ASN A C 1
ATOM 714 O O . ASN A 1 89 ? -4.140 -7.880 22.099 1.00 83.44 89 ASN A O 1
ATOM 718 N N . ILE A 1 90 ? -1.946 -7.839 21.581 1.00 74.81 90 ILE A N 1
ATOM 719 C CA . ILE A 1 90 ? -1.882 -9.187 21.025 1.00 74.81 90 ILE A CA 1
ATOM 720 C C . ILE A 1 90 ? -1.234 -10.028 22.118 1.00 74.81 90 ILE A C 1
ATOM 722 O O . ILE A 1 90 ? -0.068 -9.792 22.438 1.00 74.81 90 ILE A O 1
ATOM 726 N N . ASP A 1 91 ? -2.028 -10.905 22.724 1.00 66.38 91 ASP A N 1
ATOM 727 C CA . ASP A 1 91 ? -1.573 -11.849 23.748 1.00 66.38 91 ASP A CA 1
ATOM 728 C C . ASP A 1 91 ? -0.678 -12.949 23.152 1.00 66.38 91 ASP A C 1
ATOM 730 O O . ASP A 1 91 ? -0.930 -13.366 21.992 1.00 66.38 91 ASP A O 1
#

Secondary structure (DSSP, 8-state):
--HHHHHHH--HHHHHHHHIIIIIHHHHHTTHHHHHTS-HHHHHHHHHHHHHHHHT---HHHHHHHHHHHHHHHHHHHHHHHHHHTT----

Foldseek 3Di:
DPVVVCVVVDDPVVVVVVCCVVPLVVLLVVCQVVLVPDDPVVLVVVVVVVCVVLVPDPDPVVSVVVCVVCVSVVVSSVVVVCVVCVPHDDD

Radius of gyration: 18.26 Å; chains: 1; bounding box: 35×53×38 Å

Sequence (91 aa):
MLGFIKKIFGTKNDREIKRIEKSLIQRVYAYADQLDAMSDDELRGQTRAWQEELGAIEDNDQLALRLDEIMPQAFAVVKEGARRLCGKNID